Protein AF-A0A8H5GRT2-F1 (afdb_monomer)

Mean predicted aligned error: 14.08 Å

Solvent-accessible surface area (backbone atoms only — not comparable to full-atom values): 10356 Å² total; per-residue (Å²): 138,85,82,82,85,76,73,72,69,67,57,54,55,55,53,49,55,53,45,42,72,75,38,75,56,51,76,66,61,70,47,80,82,53,92,72,65,71,67,57,65,60,65,68,38,75,66,56,80,71,47,77,85,80,76,74,50,83,86,70,48,41,43,72,48,78,40,70,39,59,80,53,102,83,54,86,47,76,50,75,49,53,34,60,45,46,60,84,86,34,80,46,26,42,90,52,71,67,49,54,52,51,34,46,49,51,43,55,63,38,44,81,73,35,46,73,34,76,45,79,38,78,72,31,36,38,26,63,41,44,54,46,43,33,76,34,42,20,56,34,25,36,30,20,26,44,74,83,38,51,64,52,26,47,50,23,34,54,75,60,70,32,68,90,26,43,44,78,45,79,49,58,93,79,73,125

pLDDT: mean 77.14, std 21.84, range [33.12, 98.81]

Secondary structure (DSSP, 8-state):
-PPP---THHHHHHHHHHHHHH-TTHHHHTTTTS---HHHHHHTSTHHHHS-----BTTTTEEEEEEEPP--TT---EEEEEEE---TT-GGGS--HHHHHHHHHHHHH-GGGTTT-EEEEES-TT-HHHHHHHHTT-SEEEEEE-GGGHHHHHHHHHHTT-TTTEEEEE--TT--

Structure (mmCIF, N/CA/C/O backbone):
data_AF-A0A8H5GRT2-F1
#
_entry.id   AF-A0A8H5GRT2-F1
#
loop_
_atom_site.group_PDB
_atom_site.id
_atom_site.type_symbol
_atom_site.label_atom_id
_atom_site.label_alt_id
_atom_site.label_comp_id
_atom_site.label_asym_id
_atom_site.label_entity_id
_atom_site.label_seq_id
_atom_site.pdbx_PDB_ins_code
_atom_site.Cartn_x
_atom_site.Cartn_y
_atom_site.Cartn_z
_atom_site.occupancy
_atom_site.B_iso_or_equiv
_atom_site.auth_seq_id
_atom_site.auth_comp_id
_atom_site.auth_asym_id
_atom_site.auth_atom_id
_atom_site.pdbx_PDB_model_num
ATOM 1 N N . MET A 1 1 ? -9.790 59.177 -10.102 1.00 36.44 1 MET A N 1
ATOM 2 C CA . MET A 1 1 ? -10.104 58.306 -11.250 1.00 36.44 1 MET A CA 1
ATOM 3 C C . MET A 1 1 ? -9.152 57.128 -11.147 1.00 36.44 1 MET A C 1
ATOM 5 O O . MET A 1 1 ? -7.960 57.299 -11.344 1.00 36.44 1 MET A O 1
ATOM 9 N N . THR A 1 2 ? -9.649 56.029 -10.595 1.00 33.12 2 THR A N 1
ATOM 10 C CA . THR A 1 2 ? -8.899 54.859 -10.119 1.00 33.12 2 THR A CA 1
ATOM 11 C C . THR A 1 2 ? -8.633 53.900 -11.277 1.00 33.12 2 THR A C 1
ATOM 13 O O . THR A 1 2 ? -9.578 53.458 -11.921 1.00 33.12 2 THR A O 1
ATOM 16 N N . ALA A 1 3 ? -7.364 53.586 -11.538 1.00 36.47 3 ALA A N 1
ATOM 17 C CA . ALA A 1 3 ? -6.974 52.481 -12.407 1.00 36.47 3 ALA A CA 1
ATOM 18 C C . ALA A 1 3 ? -6.976 51.188 -11.577 1.00 36.47 3 ALA A C 1
ATOM 20 O O . ALA A 1 3 ? -6.301 51.112 -10.551 1.00 36.47 3 ALA A O 1
ATOM 21 N N . GLN A 1 4 ? -7.784 50.213 -11.992 1.00 41.03 4 GLN A N 1
ATOM 22 C CA . GLN A 1 4 ? 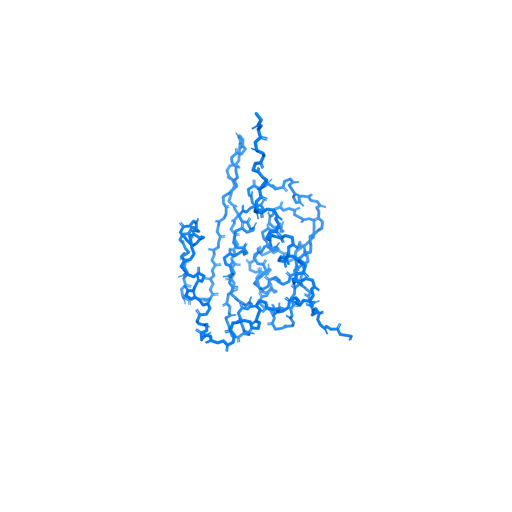-7.773 48.851 -11.465 1.00 41.03 4 GLN A CA 1
ATOM 23 C C . GLN A 1 4 ? -6.611 48.095 -12.118 1.00 41.03 4 GLN A C 1
ATOM 25 O O . GLN A 1 4 ? -6.554 47.991 -13.340 1.00 41.03 4 GLN A O 1
ATOM 30 N N . LEU A 1 5 ? -5.688 47.604 -11.292 1.00 39.91 5 LEU A N 1
ATOM 31 C CA . LEU A 1 5 ? -4.724 46.569 -11.653 1.00 39.91 5 LEU A CA 1
ATOM 32 C C . LEU A 1 5 ? -5.473 45.236 -11.549 1.00 39.91 5 LEU A C 1
ATOM 34 O O . LEU A 1 5 ? -5.859 44.843 -10.449 1.00 39.91 5 LEU A O 1
ATOM 38 N N . LEU A 1 6 ? -5.766 44.621 -12.693 1.00 39.53 6 LEU A N 1
ATOM 39 C CA . LEU A 1 6 ? -6.232 43.239 -12.765 1.00 39.53 6 LEU A CA 1
ATOM 40 C C . LEU A 1 6 ? -5.007 42.320 -12.736 1.00 39.53 6 LEU A C 1
ATOM 42 O O . LEU A 1 6 ? -3.947 42.666 -13.248 1.00 39.53 6 LEU A O 1
ATOM 46 N N . ASP A 1 7 ? -5.180 41.211 -12.035 1.00 44.94 7 ASP A N 1
ATOM 47 C CA . ASP A 1 7 ? -4.183 40.230 -11.636 1.00 44.94 7 ASP A CA 1
ATOM 48 C C . ASP A 1 7 ? -3.812 39.319 -12.820 1.00 44.94 7 ASP A C 1
ATOM 50 O O . ASP A 1 7 ? -4.581 38.438 -13.198 1.00 44.94 7 ASP A O 1
ATOM 54 N N . ASP A 1 8 ? -2.640 39.548 -13.422 1.00 45.72 8 ASP A N 1
ATOM 55 C CA . ASP A 1 8 ? -2.113 38.776 -14.562 1.00 45.72 8 ASP A CA 1
ATOM 56 C C . ASP A 1 8 ? -1.788 37.304 -14.204 1.00 45.72 8 ASP A C 1
ATOM 58 O O . ASP A 1 8 ? -1.466 36.509 -15.087 1.00 45.72 8 ASP A O 1
ATOM 62 N N . SER A 1 9 ? -1.865 36.910 -12.924 1.00 49.50 9 SER A N 1
ATOM 63 C CA . SER A 1 9 ? -1.483 35.565 -12.467 1.00 49.50 9 SER A CA 1
ATOM 64 C C . SER A 1 9 ? -2.557 34.489 -12.685 1.00 49.50 9 SER A C 1
ATOM 66 O O . SER A 1 9 ? -2.222 33.322 -12.887 1.00 49.50 9 SER A O 1
ATOM 68 N N . GLU A 1 10 ? -3.842 34.858 -12.716 1.00 45.69 10 GLU A N 1
ATOM 69 C CA . GLU A 1 10 ? -4.938 33.905 -12.963 1.00 45.69 10 GLU A CA 1
ATOM 70 C C . GLU A 1 10 ? -5.042 33.498 -14.443 1.00 45.69 10 GLU A C 1
ATOM 72 O O . GLU A 1 10 ? -5.571 32.434 -14.771 1.00 45.69 10 GLU A O 1
ATOM 77 N N . GLN A 1 11 ? -4.516 34.329 -15.346 1.00 43.81 11 GLN A N 1
ATOM 78 C CA . GLN A 1 11 ? -4.624 34.128 -16.790 1.00 43.81 11 GLN A CA 1
ATOM 79 C C . GLN A 1 11 ? -3.591 33.116 -17.316 1.00 43.81 11 GLN A C 1
ATOM 81 O O . GLN A 1 11 ? -3.905 32.327 -18.204 1.00 43.81 11 GLN A O 1
ATOM 86 N N . ASP A 1 12 ? -2.409 33.066 -16.694 1.00 51.91 12 ASP A N 1
ATOM 87 C CA . ASP A 1 12 ? -1.309 32.157 -17.048 1.00 51.91 12 ASP A CA 1
ATOM 88 C C . ASP A 1 12 ? -1.644 30.687 -16.711 1.00 51.91 12 ASP A C 1
ATOM 90 O O . ASP A 1 12 ? -1.453 29.781 -17.522 1.00 51.91 12 ASP A O 1
ATOM 94 N N . GLY A 1 13 ? -2.267 30.441 -15.550 1.00 53.00 13 GLY A N 1
ATOM 95 C CA . GLY A 1 13 ? -2.672 29.092 -15.131 1.00 53.00 13 GLY A CA 1
ATOM 96 C C . GLY A 1 13 ? -3.816 28.495 -15.962 1.00 53.00 13 GLY A C 1
ATOM 97 O O . GLY A 1 13 ? -3.821 27.293 -16.236 1.00 53.00 13 GLY A O 1
ATOM 98 N N . ALA A 1 14 ? -4.764 29.327 -16.406 1.00 57.28 14 ALA A N 1
ATOM 99 C CA . ALA A 1 14 ? -5.878 28.892 -17.251 1.00 57.28 14 ALA A CA 1
ATOM 100 C C . ALA A 1 14 ? -5.415 28.499 -18.664 1.00 57.28 14 ALA A C 1
ATOM 102 O O . ALA A 1 14 ? -5.954 27.563 -19.265 1.00 57.28 14 ALA A O 1
ATOM 103 N N . ASP A 1 15 ? -4.403 29.192 -19.186 1.00 62.00 15 ASP A N 1
ATOM 104 C CA . ASP A 1 15 ? -3.794 28.864 -20.470 1.00 62.00 15 ASP A CA 1
ATOM 105 C C . ASP A 1 15 ? -2.906 27.613 -20.366 1.00 62.00 15 ASP A C 1
ATOM 107 O O . ASP A 1 15 ? -2.932 26.779 -21.274 1.00 62.00 15 ASP A O 1
ATOM 111 N N . GLU A 1 16 ? -2.205 27.400 -19.245 1.00 63.16 16 GLU A N 1
ATOM 112 C CA . GLU A 1 16 ? -1.476 26.150 -18.987 1.00 63.16 16 GLU A CA 1
ATOM 113 C C . GLU A 1 16 ? -2.396 24.924 -18.925 1.00 63.16 16 GLU A C 1
ATOM 115 O O . GLU A 1 16 ? -2.147 23.938 -19.623 1.00 63.16 16 GLU A O 1
ATOM 120 N N . GLU A 1 17 ? -3.482 24.983 -18.150 1.00 69.62 17 GLU A N 1
ATOM 121 C CA . GLU A 1 17 ? -4.436 23.873 -18.022 1.00 69.62 17 GLU A CA 1
ATOM 122 C C . GLU A 1 17 ? -5.061 23.526 -19.382 1.00 69.62 17 GLU A C 1
ATOM 124 O O . GLU A 1 17 ? -5.210 22.358 -19.753 1.00 69.62 17 GLU A O 1
ATOM 129 N N . ARG A 1 18 ? -5.347 24.549 -20.195 1.00 72.25 18 ARG A N 1
ATOM 130 C CA . ARG A 1 18 ? -5.857 24.373 -21.557 1.00 72.25 18 ARG A CA 1
ATOM 131 C C . ARG A 1 18 ? -4.853 23.674 -22.469 1.00 72.25 18 ARG A C 1
ATOM 133 O O . ARG A 1 18 ? -5.253 22.907 -23.343 1.00 72.25 18 ARG A O 1
ATOM 140 N N . LEU A 1 19 ? -3.563 23.929 -22.284 1.00 68.00 19 LEU A N 1
ATOM 141 C CA . LEU A 1 19 ? -2.499 23.310 -23.067 1.00 68.00 19 LEU A CA 1
ATOM 142 C C . LEU A 1 19 ? -2.223 21.868 -22.623 1.00 68.00 19 LEU A C 1
ATOM 144 O O . LEU A 1 19 ? -1.961 21.030 -23.484 1.00 68.00 19 LEU A O 1
ATOM 148 N N . ASP A 1 20 ? -2.356 21.566 -21.331 1.00 76.62 20 ASP A N 1
ATOM 149 C CA . ASP A 1 20 ? -2.282 20.197 -20.806 1.00 76.62 20 ASP A CA 1
ATOM 150 C C . ASP A 1 20 ? -3.490 19.350 -21.260 1.00 76.62 20 ASP A C 1
ATOM 152 O O . ASP A 1 20 ? -3.355 18.152 -21.502 1.00 76.62 20 ASP A O 1
ATOM 156 N N . LEU A 1 21 ? -4.659 19.964 -21.484 1.00 73.44 21 LEU A N 1
ATOM 157 C CA . LEU A 1 21 ? -5.809 19.292 -22.107 1.00 73.44 21 LEU A CA 1
ATOM 158 C C . LEU A 1 21 ? -5.588 18.977 -23.597 1.00 73.44 21 LEU A C 1
ATOM 160 O O . LEU A 1 21 ? -6.099 17.974 -24.098 1.00 73.44 21 LEU A O 1
ATOM 164 N N . ILE A 1 22 ? -4.864 19.837 -24.318 1.00 80.75 22 ILE A N 1
ATOM 165 C CA . ILE A 1 22 ? -4.613 19.691 -25.762 1.00 80.75 22 ILE A CA 1
ATOM 166 C C . ILE A 1 22 ? -3.463 18.714 -26.034 1.00 80.75 22 ILE A C 1
ATOM 168 O O . ILE A 1 22 ? -3.532 17.935 -26.986 1.00 80.75 22 ILE A O 1
ATOM 172 N N . ASP A 1 23 ? -2.414 18.736 -25.213 1.00 75.56 23 ASP A N 1
ATOM 173 C CA . ASP A 1 23 ? -1.295 17.799 -25.297 1.00 75.56 23 ASP A CA 1
ATOM 174 C C . ASP A 1 23 ? -0.843 17.372 -23.889 1.00 75.56 23 ASP A C 1
ATOM 176 O O . ASP A 1 23 ? 0.109 17.938 -23.342 1.00 75.56 23 ASP A O 1
ATOM 180 N N . PRO A 1 24 ? -1.473 16.328 -23.315 1.00 72.81 24 PRO A N 1
ATOM 181 C CA . PRO A 1 24 ? -1.193 15.865 -21.952 1.00 72.81 24 PRO A CA 1
ATOM 182 C C . PRO A 1 24 ? 0.260 15.434 -21.721 1.00 72.81 24 PRO A C 1
ATOM 184 O O . PRO A 1 24 ? 0.728 15.367 -20.588 1.00 72.81 24 PRO A O 1
ATOM 187 N N . LEU A 1 25 ? 0.992 15.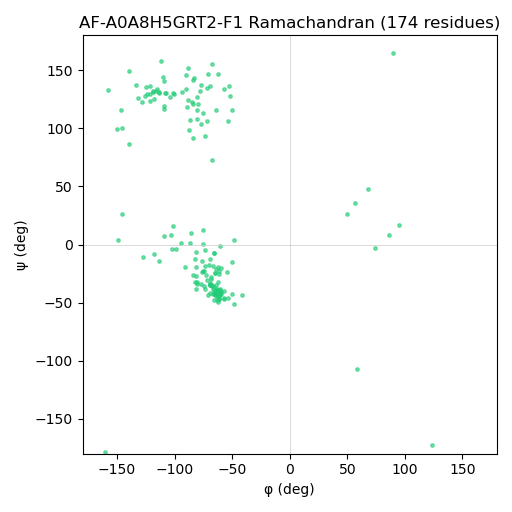123 -22.797 1.00 64.69 25 LEU A N 1
ATOM 188 C CA . LEU A 1 25 ? 2.387 14.683 -22.747 1.00 64.69 25 LEU A CA 1
ATOM 189 C C . LEU A 1 25 ? 3.376 15.784 -23.148 1.00 64.69 25 LEU A C 1
ATOM 191 O O . LEU A 1 25 ? 4.574 15.512 -23.274 1.00 64.69 25 LEU A O 1
ATOM 195 N N . ARG A 1 26 ? 2.917 17.030 -23.323 1.00 76.31 26 ARG A N 1
ATOM 196 C CA . ARG A 1 26 ? 3.759 18.172 -23.704 1.00 76.31 26 ARG A CA 1
ATOM 197 C C . ARG A 1 26 ? 4.948 18.340 -22.764 1.00 76.31 26 ARG A C 1
ATOM 199 O O . ARG A 1 26 ? 6.083 18.468 -23.226 1.00 76.31 26 ARG A O 1
ATOM 206 N N . ARG A 1 27 ? 4.701 18.266 -21.453 1.00 68.56 27 ARG A N 1
ATOM 207 C CA . ARG A 1 27 ? 5.736 18.390 -20.415 1.00 68.56 27 ARG A CA 1
ATOM 208 C C . ARG A 1 27 ? 6.788 17.285 -20.513 1.00 68.56 27 ARG A C 1
ATOM 210 O O . ARG A 1 27 ? 7.952 17.551 -20.259 1.00 68.56 27 ARG A O 1
ATOM 217 N N . LEU A 1 28 ? 6.410 16.083 -20.959 1.00 58.47 28 LEU A N 1
ATOM 218 C CA . LEU A 1 28 ? 7.333 14.960 -21.159 1.00 58.47 28 LEU A CA 1
ATOM 219 C C . LEU A 1 28 ? 8.215 15.150 -22.405 1.00 58.47 28 LEU A C 1
ATOM 221 O O . LEU A 1 28 ? 9.396 14.816 -22.396 1.00 58.47 28 LEU A O 1
ATOM 225 N N . ARG A 1 29 ? 7.653 15.706 -23.486 1.00 58.94 29 ARG A N 1
ATOM 226 C CA . ARG A 1 29 ? 8.365 15.916 -24.761 1.00 58.94 29 ARG A CA 1
ATOM 227 C C . ARG A 1 29 ? 9.402 17.033 -24.691 1.00 58.94 29 ARG A C 1
ATOM 229 O O . ARG A 1 29 ? 10.416 16.952 -25.380 1.00 58.94 29 ARG A O 1
ATOM 236 N N . MET A 1 30 ? 9.177 18.047 -23.856 1.00 52.69 30 MET A N 1
ATOM 237 C CA . MET A 1 30 ? 10.130 19.147 -23.662 1.00 52.69 30 MET A CA 1
ATOM 238 C C . MET A 1 30 ? 11.421 18.719 -22.938 1.00 52.69 30 MET A C 1
ATOM 240 O O . MET A 1 30 ? 12.407 19.448 -22.986 1.00 52.69 30 MET A O 1
ATOM 244 N N . VAL A 1 31 ? 11.456 17.520 -22.344 1.00 51.22 31 VAL A N 1
ATOM 245 C CA . VAL A 1 31 ? 12.627 16.974 -21.629 1.00 51.22 31 VAL A CA 1
ATOM 246 C C . VAL A 1 31 ? 13.653 16.331 -22.576 1.00 51.22 31 VAL A C 1
ATOM 248 O O . VAL A 1 31 ? 14.797 16.122 -22.193 1.00 51.22 31 VAL A O 1
ATOM 251 N N . ASN A 1 32 ? 13.322 16.084 -23.849 1.00 42.56 32 ASN A N 1
ATOM 252 C CA . ASN A 1 32 ? 14.207 15.357 -24.777 1.00 42.56 32 ASN A CA 1
ATOM 253 C C . ASN A 1 32 ? 15.421 16.160 -25.308 1.00 42.56 32 ASN A C 1
ATOM 255 O O . ASN A 1 32 ? 16.066 15.728 -26.262 1.00 42.56 32 ASN A O 1
ATOM 259 N N . GLY A 1 33 ? 15.739 17.320 -24.722 1.00 47.91 33 GLY A N 1
ATOM 260 C CA . GLY A 1 33 ? 16.873 18.171 -25.112 1.00 47.91 33 GLY A CA 1
ATOM 261 C C . GLY A 1 33 ? 17.947 18.375 -24.038 1.00 47.91 33 GLY A C 1
ATOM 262 O O . GLY A 1 33 ? 18.995 18.940 -24.340 1.00 47.91 33 GLY A O 1
ATOM 263 N N . GLN A 1 34 ? 17.719 17.919 -22.805 1.00 40.94 34 GLN A N 1
ATOM 264 C CA . GLN A 1 34 ? 18.736 17.881 -21.756 1.00 40.94 34 GLN A CA 1
ATOM 265 C C . GLN A 1 34 ? 18.705 16.498 -21.117 1.00 40.94 34 GLN A C 1
ATOM 267 O O . GLN A 1 34 ? 17.647 16.020 -20.717 1.00 40.94 34 GLN A O 1
ATOM 272 N N . GLU A 1 35 ? 19.862 15.839 -21.069 1.00 38.22 35 GLU A N 1
ATOM 273 C CA . GLU A 1 35 ? 20.037 14.570 -20.369 1.00 38.22 35 GLU A CA 1
ATOM 274 C C . GLU A 1 35 ? 19.556 14.729 -18.926 1.00 38.22 35 GLU A C 1
ATOM 276 O O . GLU A 1 35 ? 20.198 15.386 -18.110 1.00 38.22 35 GLU A O 1
ATOM 281 N N . ASN A 1 36 ? 18.393 14.161 -18.618 1.00 39.22 36 ASN A N 1
ATOM 282 C CA . ASN A 1 36 ? 17.841 14.238 -17.283 1.00 39.22 36 ASN A CA 1
ATOM 283 C C . ASN A 1 36 ? 18.393 13.070 -16.463 1.00 39.22 36 ASN A C 1
ATOM 285 O O . ASN A 1 36 ? 17.879 11.949 -16.514 1.00 39.22 36 ASN A O 1
ATOM 289 N N . SER A 1 37 ? 19.428 13.338 -15.668 1.00 36.19 37 SER A N 1
ATOM 290 C CA . SER A 1 37 ? 19.675 12.593 -14.438 1.00 36.19 37 SER A CA 1
ATOM 291 C C . SER A 1 37 ? 18.545 12.917 -13.455 1.00 36.19 37 SER A C 1
ATOM 293 O O . SER A 1 37 ? 18.743 13.640 -12.486 1.00 36.19 37 SER A O 1
ATOM 295 N N . GLY A 1 38 ? 17.339 12.393 -13.698 1.00 40.66 38 GLY A N 1
ATOM 296 C CA . GLY A 1 38 ? 16.108 12.745 -12.970 1.00 40.66 38 GLY A CA 1
ATOM 297 C C . GLY A 1 38 ? 16.125 12.471 -11.459 1.00 40.66 38 GLY A C 1
ATOM 298 O O . GLY A 1 38 ? 15.163 12.772 -10.759 1.00 40.66 38 GLY A O 1
ATOM 299 N N . THR A 1 39 ? 17.218 11.922 -10.931 1.00 46.94 39 THR A N 1
ATOM 300 C CA . THR A 1 39 ? 17.472 11.804 -9.496 1.00 46.94 39 THR A CA 1
ATOM 301 C C . THR A 1 39 ? 18.077 13.072 -8.881 1.00 46.94 39 THR A C 1
ATOM 303 O O . THR A 1 39 ? 17.890 13.281 -7.689 1.00 46.94 39 THR A O 1
ATOM 306 N N . SER A 1 40 ? 18.793 13.923 -9.634 1.00 41.88 40 SER A N 1
ATOM 307 C CA . SER A 1 40 ? 19.485 15.110 -9.090 1.00 41.88 40 SER A CA 1
ATOM 308 C C . SER A 1 40 ? 18.578 16.328 -8.899 1.00 41.88 40 SER A C 1
ATOM 310 O O . SER A 1 40 ? 18.763 17.089 -7.949 1.00 41.88 40 SER A O 1
ATOM 312 N N . ASP A 1 41 ? 17.569 16.500 -9.752 1.00 43.12 41 ASP A N 1
ATOM 313 C CA . ASP A 1 41 ? 16.701 17.687 -9.698 1.00 43.12 41 ASP A CA 1
ATOM 314 C C . ASP A 1 41 ? 15.620 17.563 -8.618 1.00 43.12 41 ASP A C 1
ATOM 316 O O . ASP A 1 41 ? 15.319 18.525 -7.908 1.00 43.12 41 ASP A O 1
ATOM 320 N N . LEU A 1 42 ? 15.123 16.344 -8.381 1.00 43.09 42 LEU A N 1
ATOM 321 C CA . LEU A 1 42 ? 14.301 16.050 -7.205 1.00 43.09 42 LEU A CA 1
ATOM 322 C C . LEU A 1 42 ? 15.128 16.110 -5.917 1.00 43.09 42 LEU A C 1
ATOM 324 O O . LEU A 1 42 ? 14.598 16.555 -4.902 1.00 43.09 42 LEU A O 1
ATOM 328 N N . ALA A 1 43 ? 16.418 15.736 -5.974 1.00 44.97 43 ALA A N 1
ATOM 329 C CA . ALA A 1 43 ? 17.360 15.842 -4.854 1.00 44.97 43 ALA A CA 1
ATOM 330 C C . ALA A 1 43 ? 17.578 17.287 -4.366 1.00 44.97 43 ALA A C 1
ATOM 332 O O . ALA A 1 43 ? 17.922 17.504 -3.205 1.00 44.97 43 ALA A O 1
ATOM 333 N N . SER A 1 44 ? 17.361 18.262 -5.252 1.00 47.31 44 SER A N 1
ATOM 334 C CA . SER A 1 44 ? 17.660 19.681 -5.028 1.00 47.31 44 SER A CA 1
ATOM 335 C C . SER A 1 44 ? 16.440 20.513 -4.620 1.00 47.31 44 SER A C 1
ATOM 337 O O . SER A 1 44 ? 16.570 21.699 -4.323 1.00 47.31 44 SER A O 1
ATOM 339 N N . SER A 1 45 ? 15.249 19.913 -4.593 1.00 44.06 45 SER A N 1
ATOM 340 C CA . SER A 1 45 ? 14.029 20.602 -4.176 1.00 44.06 45 SER A CA 1
ATOM 341 C C . SER A 1 45 ? 13.974 20.727 -2.649 1.00 44.06 45 SER A C 1
ATOM 343 O O . SER A 1 45 ? 14.213 19.751 -1.937 1.00 44.06 45 SER A O 1
ATOM 345 N N . GLU A 1 46 ? 13.571 21.895 -2.135 1.00 48.69 46 GLU A N 1
ATOM 346 C CA . GLU A 1 46 ? 13.316 22.173 -0.703 1.00 48.69 46 GLU A CA 1
ATOM 347 C C . GLU A 1 46 ? 12.399 21.132 -0.022 1.00 48.69 46 GLU A C 1
ATOM 349 O O . GLU A 1 46 ? 12.362 21.013 1.197 1.00 48.69 46 GLU A O 1
ATOM 354 N N . LEU A 1 47 ? 11.693 20.311 -0.801 1.00 45.03 47 LEU A N 1
ATOM 355 C CA . LEU A 1 47 ? 10.963 19.142 -0.322 1.00 45.03 47 LEU A CA 1
ATOM 356 C C . LEU A 1 47 ? 11.842 18.132 0.432 1.00 45.03 47 LEU A C 1
ATOM 358 O O . LEU A 1 47 ? 11.392 17.610 1.446 1.00 45.03 47 LEU A O 1
ATOM 362 N N . LEU A 1 48 ? 13.080 17.862 0.003 1.00 45.00 48 LEU A N 1
ATOM 363 C CA . LEU A 1 48 ? 13.947 16.892 0.691 1.00 45.00 48 LEU A CA 1
ATOM 364 C C . LEU A 1 48 ? 14.533 17.409 2.002 1.00 45.00 48 LEU A C 1
ATOM 366 O O . LEU A 1 48 ? 14.847 16.595 2.866 1.00 45.00 48 LEU A O 1
ATOM 370 N N . SER A 1 49 ? 14.636 18.729 2.192 1.00 45.56 49 SER A N 1
ATOM 371 C CA . SER A 1 49 ? 15.060 19.295 3.481 1.00 45.56 49 SER A CA 1
ATOM 372 C C . SER A 1 49 ? 13.966 19.196 4.553 1.00 45.56 49 SER A C 1
ATOM 374 O O . SER A 1 49 ? 14.264 19.260 5.745 1.00 45.56 49 SER A O 1
ATOM 376 N N . ILE A 1 50 ? 12.708 18.998 4.140 1.00 50.69 50 ILE A N 1
ATOM 377 C CA . ILE A 1 50 ? 11.539 18.833 5.017 1.00 50.69 50 ILE A CA 1
ATOM 378 C C . ILE A 1 50 ? 11.292 17.353 5.357 1.00 50.69 50 ILE A C 1
ATOM 380 O O . ILE A 1 50 ? 10.606 17.042 6.337 1.00 50.69 50 ILE A O 1
ATOM 384 N N . LEU A 1 51 ? 11.843 16.419 4.577 1.00 43.78 51 LEU A N 1
ATOM 385 C CA . LEU A 1 51 ? 11.669 14.993 4.835 1.00 43.78 51 LEU A CA 1
ATOM 386 C C . LEU A 1 51 ? 12.583 14.536 5.979 1.00 43.78 51 LEU A C 1
ATOM 388 O O . LEU A 1 51 ? 13.772 14.858 5.982 1.00 43.78 51 LEU A O 1
ATOM 392 N N . PRO A 1 52 ? 12.057 13.783 6.965 1.00 41.94 52 PRO A N 1
ATOM 393 C CA . PRO A 1 52 ? 12.884 13.235 8.030 1.00 41.94 52 PRO A CA 1
ATOM 394 C C . PRO A 1 52 ? 14.001 12.387 7.415 1.00 41.94 52 PRO A C 1
ATOM 396 O O . PRO A 1 52 ? 13.749 11.587 6.513 1.00 41.94 52 PRO A O 1
ATOM 399 N N . GLY A 1 53 ? 15.232 12.586 7.896 1.00 45.41 53 GLY A N 1
ATOM 400 C CA . GLY A 1 53 ? 16.414 11.899 7.382 1.00 45.41 53 GLY A CA 1
ATOM 401 C C . GLY A 1 53 ? 16.184 10.391 7.305 1.00 45.41 53 GLY A C 1
ATOM 402 O O . GLY A 1 53 ? 15.964 9.733 8.322 1.00 45.41 53 GLY A O 1
ATOM 403 N N . GLN A 1 54 ? 16.204 9.853 6.088 1.00 49.69 54 GLN A N 1
ATOM 404 C CA . GLN A 1 54 ? 15.972 8.437 5.846 1.00 49.69 54 GLN A CA 1
ATOM 405 C C . GLN A 1 54 ? 17.216 7.648 6.262 1.00 49.69 54 GLN A C 1
ATOM 407 O O . GLN A 1 54 ? 18.270 7.758 5.637 1.00 49.69 54 GLN A O 1
ATOM 412 N N . GLN A 1 55 ? 17.112 6.830 7.308 1.00 39.34 55 GLN A N 1
ATOM 413 C CA . GLN A 1 55 ? 18.137 5.834 7.609 1.00 39.34 55 GLN A CA 1
ATOM 414 C C . GLN A 1 55 ? 17.863 4.584 6.771 1.00 39.34 55 GLN A C 1
ATOM 416 O O . GLN A 1 55 ? 17.092 3.709 7.156 1.00 39.34 55 GLN A O 1
ATOM 421 N N . TYR A 1 56 ? 18.474 4.521 5.589 1.00 45.03 56 TYR A N 1
ATOM 422 C CA . TYR A 1 56 ? 18.469 3.316 4.769 1.00 45.03 56 TYR A CA 1
ATOM 423 C C . TYR A 1 56 ? 19.535 2.341 5.290 1.00 45.03 56 TYR A C 1
ATOM 425 O O . TYR A 1 56 ? 20.729 2.644 5.250 1.00 45.03 56 TYR A O 1
ATOM 433 N N . SER A 1 57 ? 19.122 1.172 5.784 1.00 43.47 57 SER A N 1
ATOM 434 C CA . SER A 1 57 ? 20.054 0.085 6.091 1.00 43.47 57 SER A CA 1
ATOM 435 C C . SER A 1 57 ? 20.278 -0.747 4.828 1.00 43.47 57 SER A C 1
ATOM 437 O O . SER A 1 57 ? 19.404 -1.491 4.391 1.00 43.47 57 SER A O 1
ATOM 439 N N . MET A 1 58 ? 21.465 -0.616 4.230 1.00 50.44 58 MET A N 1
ATOM 440 C CA . MET A 1 58 ? 21.884 -1.349 3.024 1.00 50.44 58 MET A CA 1
ATOM 441 C C . MET A 1 58 ? 22.021 -2.865 3.226 1.00 50.44 58 MET A C 1
ATOM 443 O O . MET A 1 58 ? 22.267 -3.571 2.252 1.00 50.44 58 MET A O 1
ATOM 447 N N . GLN A 1 59 ? 21.904 -3.374 4.456 1.00 45.69 59 GLN A N 1
ATOM 448 C CA . GLN A 1 59 ? 22.278 -4.756 4.739 1.00 45.69 59 GLN A CA 1
ATOM 449 C C . GLN A 1 59 ? 21.294 -5.799 4.169 1.00 45.69 59 GLN A C 1
ATOM 451 O O . GLN A 1 59 ? 21.756 -6.880 3.836 1.00 45.69 59 GLN A O 1
ATOM 456 N N . ASP A 1 60 ? 20.002 -5.480 3.967 1.00 58.25 60 ASP A N 1
ATOM 457 C CA . ASP A 1 60 ? 18.972 -6.498 3.645 1.00 58.25 60 ASP A CA 1
ATOM 458 C C . ASP A 1 60 ? 17.846 -6.032 2.691 1.00 58.25 60 ASP A C 1
ATOM 460 O O . ASP A 1 60 ? 16.721 -6.530 2.764 1.00 58.25 60 ASP A O 1
ATOM 464 N N . LYS A 1 61 ? 18.089 -5.042 1.813 1.00 79.31 61 LYS A N 1
ATOM 465 C CA . LYS A 1 61 ? 17.049 -4.472 0.911 1.00 79.31 61 LYS A CA 1
ATOM 466 C C . LYS A 1 61 ? 15.747 -4.074 1.642 1.00 79.31 61 LYS A C 1
ATOM 468 O O . LYS A 1 61 ? 14.668 -4.072 1.058 1.00 79.31 61 LYS A O 1
ATOM 473 N N . THR A 1 62 ? 15.837 -3.757 2.932 1.00 86.25 62 THR A N 1
ATOM 474 C CA . THR A 1 62 ? 14.683 -3.500 3.794 1.00 86.25 62 THR A CA 1
ATOM 475 C C . THR A 1 62 ? 14.751 -2.073 4.324 1.00 86.25 62 THR A C 1
ATOM 477 O O . THR A 1 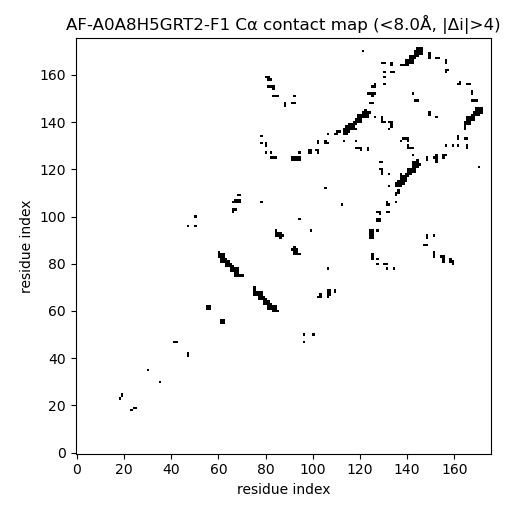62 ? 15.782 -1.630 4.826 1.00 86.25 62 THR A O 1
ATOM 480 N N . LEU A 1 63 ? 13.638 -1.353 4.235 1.00 90.06 63 LEU A N 1
ATOM 481 C CA . LEU A 1 63 ? 13.450 0.008 4.714 1.00 90.06 63 LEU A CA 1
ATOM 482 C C . LEU A 1 63 ? 12.301 0.033 5.722 1.00 90.06 63 LEU A C 1
ATOM 484 O O . LEU A 1 63 ? 11.179 -0.342 5.395 1.00 90.06 63 LEU A O 1
ATOM 488 N N . GLN A 1 64 ? 12.558 0.513 6.937 1.00 92.56 64 GLN A N 1
ATOM 489 C CA . GLN A 1 64 ? 11.515 0.725 7.938 1.00 92.56 64 GLN A CA 1
ATOM 490 C C . GLN A 1 64 ? 11.190 2.214 8.049 1.00 92.56 64 GLN A C 1
ATOM 492 O O . GLN A 1 64 ? 12.075 3.039 8.268 1.00 92.56 64 GLN A O 1
ATOM 497 N N . LEU A 1 65 ? 9.911 2.558 7.924 1.00 91.50 65 LEU A N 1
ATOM 498 C CA . LEU A 1 65 ? 9.407 3.922 8.045 1.00 91.50 65 LEU A CA 1
ATOM 499 C C . LEU A 1 65 ? 8.482 4.017 9.249 1.00 91.50 65 LEU A C 1
ATOM 501 O O . LEU A 1 65 ? 7.622 3.162 9.439 1.00 91.50 65 LEU A O 1
ATOM 505 N N . THR A 1 66 ? 8.656 5.060 10.058 1.00 93.00 66 THR A N 1
ATOM 506 C CA . THR A 1 66 ? 7.843 5.290 11.256 1.00 93.00 66 THR A CA 1
ATOM 507 C C . THR A 1 66 ? 7.188 6.663 11.198 1.00 93.00 66 THR A C 1
ATOM 509 O O . THR A 1 66 ? 7.855 7.671 10.974 1.00 93.00 66 THR A O 1
ATOM 512 N N . PHE A 1 67 ? 5.878 6.693 11.427 1.00 90.44 67 PHE A N 1
ATOM 513 C CA . PHE A 1 67 ? 5.030 7.877 11.379 1.00 90.44 67 PHE A CA 1
ATOM 514 C C . PHE A 1 67 ? 4.438 8.152 12.763 1.00 90.44 67 PHE A C 1
ATOM 516 O O . PHE A 1 67 ? 3.902 7.253 13.419 1.00 90.44 67 PHE A O 1
ATOM 523 N N . LEU A 1 68 ? 4.523 9.406 13.204 1.00 88.44 68 LEU A N 1
ATOM 524 C CA . LEU A 1 68 ? 4.001 9.849 14.494 1.00 88.44 68 LEU A CA 1
ATOM 525 C C . LEU A 1 68 ? 2.536 10.281 14.351 1.00 88.44 68 LEU A C 1
ATOM 527 O O . LEU A 1 68 ? 2.232 11.165 13.548 1.00 88.44 68 LEU A O 1
ATOM 531 N N . LYS A 1 69 ? 1.634 9.688 15.145 1.00 83.19 69 LYS A N 1
ATOM 532 C CA . LYS A 1 69 ? 0.243 10.156 15.248 1.00 83.19 69 LYS A CA 1
ATOM 533 C C . LYS A 1 69 ? 0.189 11.493 15.994 1.00 83.19 69 LYS A C 1
ATOM 535 O O . LYS A 1 69 ? 0.981 11.731 16.907 1.00 83.19 69 LYS A O 1
ATOM 540 N N . ASN A 1 70 ? -0.753 12.359 15.620 1.00 72.69 70 ASN A N 1
ATOM 541 C CA . ASN A 1 70 ? -1.007 13.589 16.369 1.00 72.69 70 ASN A CA 1
ATOM 542 C C . ASN A 1 70 ? -1.480 13.265 17.797 1.00 72.69 70 ASN A C 1
ATOM 544 O O . ASN A 1 70 ? -2.134 12.252 18.035 1.00 72.69 70 ASN A O 1
ATOM 548 N N . GLN A 1 71 ? -1.097 14.122 18.744 1.00 61.97 71 GLN A N 1
ATOM 549 C CA . GLN A 1 71 ? -1.436 13.990 20.160 1.00 61.97 71 GLN A CA 1
ATOM 550 C C . GLN A 1 71 ? -2.910 14.343 20.376 1.00 61.97 71 GLN A C 1
ATOM 552 O O . GLN A 1 71 ? -3.237 15.505 20.601 1.00 61.97 71 GLN A O 1
ATOM 557 N N . ASP A 1 72 ? -3.786 13.346 20.362 1.00 57.41 72 ASP A N 1
ATOM 558 C CA . ASP A 1 72 ? -5.050 13.455 21.085 1.00 57.41 72 ASP A CA 1
ATOM 559 C C . ASP A 1 72 ? -4.784 13.080 22.547 1.00 57.41 72 ASP A C 1
ATOM 561 O O . ASP A 1 72 ? -3.961 12.202 22.816 1.00 57.41 72 ASP A O 1
ATOM 565 N N . HIS A 1 73 ? -5.450 13.769 23.480 1.00 56.94 73 HIS A N 1
ATOM 566 C CA . HIS A 1 73 ? -5.162 13.893 24.922 1.00 56.94 73 HIS A CA 1
ATOM 567 C C . HIS A 1 73 ? -4.869 12.611 25.750 1.00 56.94 73 HIS A C 1
ATOM 569 O O . HIS A 1 73 ? -4.692 12.729 26.961 1.00 56.94 73 HIS A O 1
ATOM 575 N N . ASN A 1 74 ? -4.790 11.406 25.172 1.00 54.03 74 ASN A N 1
ATOM 576 C CA . ASN A 1 74 ? -4.460 10.186 25.911 1.00 54.03 74 ASN A CA 1
ATOM 577 C C . ASN A 1 74 ? -3.700 9.068 25.152 1.00 54.03 74 ASN A C 1
ATOM 579 O O . ASN A 1 74 ? -3.467 8.019 25.747 1.00 54.03 74 ASN A O 1
ATOM 583 N N . THR A 1 75 ? -3.275 9.228 23.889 1.00 54.53 75 THR A N 1
ATOM 584 C CA . THR A 1 75 ? -2.529 8.144 23.195 1.00 54.53 75 THR A CA 1
ATOM 585 C C . THR A 1 75 ? -1.535 8.662 22.156 1.00 54.53 75 THR A C 1
ATOM 587 O O . THR A 1 75 ? -1.883 8.930 21.011 1.00 54.53 75 THR A O 1
ATOM 590 N N . SER A 1 76 ? -0.255 8.725 22.531 1.00 63.47 76 SER A N 1
ATOM 591 C CA . SER A 1 76 ? 0.848 8.801 21.567 1.00 63.47 76 SER A CA 1
ATOM 592 C C . SER A 1 76 ? 0.997 7.444 20.873 1.00 63.47 76 SER A C 1
ATOM 594 O O . SER A 1 76 ? 1.457 6.485 21.488 1.00 63.47 76 SER A O 1
ATOM 596 N N . GLY A 1 77 ? 0.585 7.340 19.610 1.00 80.06 77 GLY A N 1
ATOM 597 C CA . GLY A 1 77 ? 0.762 6.129 18.806 1.00 80.06 77 GLY A CA 1
ATOM 598 C C . GLY A 1 77 ? 1.797 6.321 17.700 1.00 80.06 77 GLY A C 1
ATOM 599 O O . GLY A 1 77 ? 1.878 7.387 17.092 1.00 80.06 77 GLY A O 1
ATOM 600 N N . LEU A 1 78 ? 2.564 5.272 17.413 1.00 88.50 78 LEU A N 1
ATOM 601 C CA . LEU A 1 78 ? 3.454 5.195 16.254 1.00 88.50 78 LEU A CA 1
ATOM 602 C C . LEU A 1 78 ? 2.872 4.188 15.261 1.00 88.50 78 LEU A C 1
ATOM 604 O O . LEU A 1 78 ? 2.340 3.155 15.667 1.00 88.50 78 LEU A O 1
ATOM 608 N N . ILE A 1 79 ? 2.962 4.495 13.971 1.00 91.00 79 ILE A N 1
ATOM 609 C CA . ILE A 1 79 ? 2.745 3.521 12.898 1.00 91.00 79 ILE A CA 1
ATOM 610 C C . ILE A 1 79 ? 4.102 3.252 12.274 1.00 91.00 79 ILE A C 1
ATOM 612 O O . ILE A 1 79 ? 4.721 4.175 11.752 1.00 91.00 79 ILE A O 1
ATOM 616 N N . SER A 1 80 ? 4.549 2.002 12.317 1.00 94.06 80 SER A N 1
ATOM 617 C CA . SER A 1 80 ? 5.772 1.566 11.649 1.00 94.06 80 SER A CA 1
ATOM 618 C C . SER A 1 80 ? 5.417 0.602 10.526 1.00 94.06 80 SER A C 1
ATOM 620 O O . SER A 1 80 ? 4.666 -0.343 10.745 1.00 94.06 80 SER A O 1
ATOM 622 N N . VAL A 1 81 ? 5.964 0.848 9.339 1.00 96.00 81 VAL A N 1
ATOM 623 C CA . VAL A 1 81 ? 5.813 -0.005 8.157 1.00 96.00 81 VAL A CA 1
ATOM 624 C C . VAL A 1 81 ? 7.198 -0.440 7.702 1.00 96.00 81 VAL A C 1
ATOM 626 O O . VAL A 1 81 ? 8.092 0.389 7.535 1.00 96.00 81 VAL A O 1
ATOM 629 N N . THR A 1 82 ? 7.370 -1.740 7.500 1.00 95.62 82 THR A N 1
ATOM 630 C CA . THR A 1 82 ? 8.594 -2.339 6.962 1.00 95.62 82 THR A CA 1
ATOM 631 C C . THR A 1 82 ? 8.390 -2.658 5.488 1.00 95.62 82 THR A C 1
ATOM 633 O O . THR A 1 82 ? 7.399 -3.281 5.124 1.00 95.62 82 THR A O 1
ATOM 636 N N . LEU A 1 83 ? 9.313 -2.244 4.630 1.00 94.75 83 LEU A N 1
ATOM 637 C CA . LEU A 1 83 ? 9.240 -2.441 3.188 1.00 94.75 83 LEU A CA 1
ATOM 638 C C . LEU A 1 83 ? 10.497 -3.130 2.694 1.00 94.75 83 LEU A C 1
ATOM 640 O O . LEU A 1 83 ? 11.603 -2.649 2.911 1.00 94.75 83 LEU A O 1
ATOM 644 N N . LEU A 1 84 ? 10.318 -4.216 1.967 1.00 93.38 84 LEU A N 1
ATOM 645 C CA . LEU A 1 84 ? 11.296 -4.705 1.019 1.00 93.38 84 LEU A CA 1
ATOM 646 C C . LEU A 1 84 ? 11.297 -3.760 -0.183 1.00 93.38 84 LEU A C 1
ATOM 648 O O . LEU A 1 84 ? 10.237 -3.351 -0.673 1.00 93.38 84 LEU A O 1
ATOM 652 N N . VAL A 1 85 ? 12.494 -3.399 -0.634 1.00 89.38 85 VAL A N 1
ATOM 653 C CA . VAL A 1 85 ? 12.712 -2.536 -1.792 1.00 89.38 85 VAL A CA 1
ATOM 654 C C . VAL A 1 85 ? 13.618 -3.222 -2.807 1.00 89.38 85 VAL A C 1
ATOM 656 O O . VAL A 1 85 ? 14.642 -3.815 -2.470 1.00 89.38 85 VAL A O 1
ATOM 659 N N . ASP A 1 86 ? 13.249 -3.134 -4.079 1.00 83.31 86 ASP A N 1
ATOM 660 C CA . ASP A 1 86 ? 14.024 -3.682 -5.182 1.00 83.31 86 ASP A CA 1
ATOM 661 C C . ASP A 1 86 ? 13.873 -2.805 -6.425 1.00 83.31 86 ASP A C 1
ATOM 663 O O . ASP A 1 86 ? 12.791 -2.687 -6.987 1.00 83.31 86 ASP A O 1
ATOM 667 N N . ALA A 1 87 ? 14.968 -2.199 -6.881 1.00 81.06 87 ALA A N 1
ATOM 668 C CA . ALA A 1 87 ? 14.972 -1.389 -8.100 1.00 81.06 87 ALA A CA 1
ATOM 669 C C . ALA A 1 87 ? 15.083 -2.235 -9.386 1.00 81.06 87 ALA A C 1
ATOM 671 O O . ALA A 1 87 ? 15.004 -1.694 -10.487 1.00 81.06 87 ALA A O 1
ATOM 672 N N . THR A 1 88 ? 15.284 -3.554 -9.269 1.00 77.00 88 THR A N 1
ATOM 673 C CA . THR A 1 88 ? 15.482 -4.466 -10.411 1.00 77.00 88 THR A CA 1
ATOM 674 C C . THR A 1 88 ? 14.330 -4.457 -11.434 1.00 77.00 88 THR A C 1
ATOM 676 O O . THR A 1 88 ? 14.625 -4.355 -12.625 1.00 77.00 88 THR A O 1
ATOM 679 N N . PRO A 1 89 ? 13.037 -4.520 -11.047 1.00 69.25 89 PRO A N 1
ATOM 680 C CA . PRO A 1 89 ? 11.919 -4.449 -11.998 1.00 69.25 89 PRO A CA 1
ATOM 681 C C . PRO A 1 89 ? 11.653 -3.032 -12.541 1.00 69.25 89 PRO A C 1
ATOM 683 O O . PRO A 1 89 ? 10.725 -2.843 -13.325 1.00 69.25 89 PRO A O 1
ATOM 686 N N . GLY A 1 90 ? 12.438 -2.033 -12.127 1.00 72.88 90 GLY A N 1
ATOM 687 C CA . GLY A 1 90 ? 12.255 -0.622 -12.451 1.00 72.88 90 GLY A CA 1
ATOM 688 C C . GLY A 1 90 ? 12.137 0.248 -11.199 1.00 72.88 90 GLY A C 1
ATOM 689 O O . GLY A 1 90 ? 12.308 -0.202 -10.066 1.00 72.88 90 GLY A O 1
ATOM 690 N N . CYS A 1 91 ? 11.8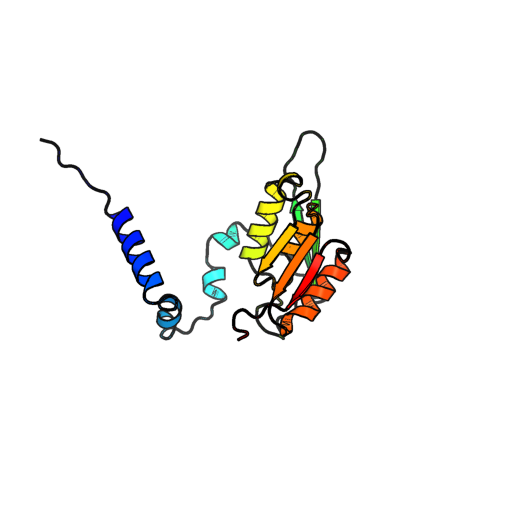08 1.524 -11.393 1.00 74.88 91 CYS A N 1
ATOM 691 C CA . CYS A 1 91 ? 11.734 2.503 -10.306 1.00 74.88 91 CYS A CA 1
ATOM 692 C C . CYS A 1 91 ? 10.502 2.343 -9.388 1.00 74.88 91 CYS A C 1
ATOM 694 O O . CYS A 1 91 ? 10.386 3.041 -8.385 1.00 74.88 91 CYS A O 1
ATOM 696 N N . GLY A 1 92 ? 9.585 1.423 -9.695 1.00 71.69 92 GLY A N 1
ATOM 697 C CA . GLY A 1 92 ? 8.392 1.175 -8.881 1.00 71.69 92 GLY A CA 1
ATOM 698 C C . GLY A 1 92 ? 8.653 0.391 -7.590 1.00 71.69 92 GLY A C 1
ATOM 699 O O . GLY A 1 92 ? 7.903 0.531 -6.629 1.00 71.69 92 GLY A O 1
ATOM 700 N N . GLY A 1 93 ? 9.734 -0.393 -7.519 1.00 78.06 93 GLY A N 1
ATOM 701 C CA . GLY A 1 93 ? 10.067 -1.178 -6.325 1.00 78.06 93 GLY A CA 1
ATOM 702 C C . GLY A 1 93 ? 10.876 -0.418 -5.266 1.00 78.06 93 GLY A C 1
ATOM 703 O O . GLY A 1 93 ? 11.357 -1.025 -4.313 1.00 78.06 93 GLY A O 1
ATOM 704 N N . ILE A 1 94 ? 11.027 0.902 -5.404 1.00 87.50 94 ILE A N 1
ATOM 705 C CA . ILE A 1 94 ? 11.610 1.782 -4.381 1.00 87.50 94 ILE A CA 1
ATOM 706 C C . ILE A 1 94 ? 10.549 2.721 -3.801 1.00 87.50 94 ILE A C 1
ATOM 708 O O . ILE A 1 94 ? 9.516 2.991 -4.412 1.00 87.50 94 ILE A O 1
ATOM 712 N N . VAL A 1 95 ? 10.803 3.240 -2.600 1.00 88.00 95 VAL A N 1
ATOM 713 C CA . VAL A 1 95 ? 9.911 4.222 -1.977 1.00 88.00 95 VAL A CA 1
ATOM 714 C C . VAL A 1 95 ? 10.164 5.610 -2.545 1.00 88.00 95 VAL A C 1
ATOM 716 O O . VAL A 1 95 ? 11.275 6.130 -2.472 1.00 88.00 95 VAL A O 1
ATOM 719 N N . TRP A 1 96 ? 9.097 6.249 -3.016 1.00 90.50 96 TRP A N 1
ATOM 720 C CA . TRP A 1 96 ? 9.138 7.621 -3.503 1.00 90.50 96 TRP A CA 1
ATOM 721 C C . TRP A 1 96 ? 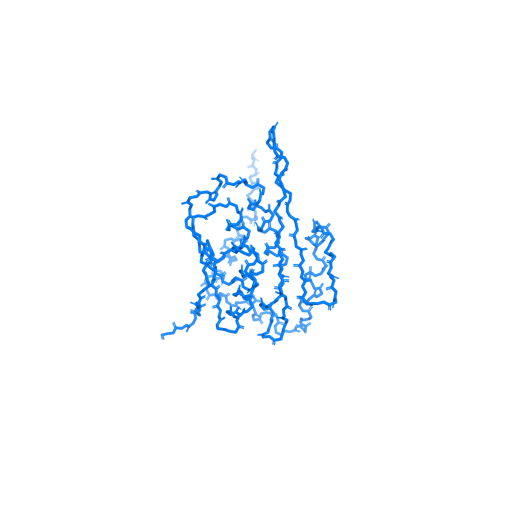8.852 8.643 -2.391 1.00 90.50 96 TRP A C 1
ATOM 723 O O . TRP A 1 96 ? 8.018 8.385 -1.515 1.00 90.50 96 TRP A O 1
ATOM 733 N N . PRO A 1 97 ? 9.482 9.835 -2.427 1.00 89.25 97 PRO A N 1
ATOM 734 C CA . PRO A 1 97 ? 9.195 10.933 -1.499 1.00 89.25 97 PRO A CA 1
ATOM 735 C C . PRO A 1 97 ? 7.702 11.269 -1.375 1.00 89.25 97 PRO A C 1
ATOM 737 O O . PRO A 1 97 ? 7.192 11.415 -0.267 1.00 89.25 97 PRO A O 1
ATOM 740 N N . ALA A 1 98 ? 6.977 11.306 -2.498 1.00 90.94 98 ALA A N 1
ATOM 741 C CA . ALA A 1 98 ? 5.543 11.593 -2.515 1.00 90.94 98 ALA A CA 1
ATOM 742 C C . ALA A 1 98 ? 4.724 10.580 -1.693 1.00 90.94 98 ALA A C 1
ATOM 744 O O . ALA A 1 98 ? 3.847 10.978 -0.927 1.00 90.94 98 ALA A O 1
ATOM 745 N N . GLY A 1 99 ? 5.058 9.286 -1.774 1.00 94.88 99 GLY A N 1
ATOM 746 C CA . GLY A 1 99 ? 4.401 8.243 -0.982 1.00 94.88 99 GLY A CA 1
ATOM 747 C C . GLY A 1 99 ? 4.621 8.428 0.522 1.00 94.88 99 GLY A C 1
ATOM 748 O O . GLY A 1 99 ? 3.691 8.285 1.308 1.00 94.88 99 GLY A O 1
ATOM 749 N N . GLN A 1 100 ? 5.822 8.834 0.942 1.00 93.06 100 GLN A N 1
ATOM 750 C CA . GLN A 1 100 ? 6.103 9.130 2.354 1.00 93.06 100 GLN A CA 1
ATOM 751 C C . GLN A 1 100 ? 5.322 10.344 2.859 1.00 93.06 100 GLN A C 1
ATOM 753 O O . GLN A 1 100 ? 4.779 10.309 3.965 1.00 93.06 100 GLN A O 1
ATOM 758 N N . ILE A 1 101 ? 5.242 11.405 2.049 1.00 93.88 101 ILE A N 1
ATOM 759 C CA . ILE A 1 101 ? 4.482 12.616 2.380 1.00 93.88 101 ILE A CA 1
ATOM 760 C C . ILE A 1 101 ? 3.001 12.277 2.543 1.00 93.88 101 ILE A C 1
ATOM 762 O O . ILE A 1 101 ? 2.396 12.666 3.544 1.00 93.88 101 ILE A O 1
ATOM 766 N N . LEU A 1 102 ? 2.432 11.517 1.604 1.00 96.06 102 LEU A N 1
ATOM 767 C CA . LEU A 1 102 ? 1.033 11.106 1.657 1.00 96.06 102 LEU A CA 1
ATOM 768 C C . LEU A 1 102 ? 0.756 10.198 2.862 1.00 96.06 102 LEU A C 1
ATOM 770 O O . LEU A 1 102 ? -0.197 10.439 3.599 1.00 96.06 102 LEU A O 1
ATOM 774 N N . SER A 1 103 ? 1.624 9.226 3.140 1.00 96.25 103 SER A N 1
ATOM 775 C CA . SER A 1 103 ? 1.529 8.391 4.343 1.00 96.25 103 SER A CA 1
ATOM 776 C C . SER A 1 103 ? 1.535 9.217 5.628 1.00 96.25 103 SER A C 1
ATOM 778 O O . SER A 1 103 ? 0.672 9.042 6.487 1.00 96.25 103 SER A O 1
ATOM 780 N N . ASN A 1 104 ? 2.458 10.173 5.747 1.00 92.81 104 ASN A N 1
ATOM 781 C CA . ASN A 1 104 ? 2.517 11.066 6.900 1.00 92.81 104 ASN A CA 1
ATOM 782 C C . ASN A 1 104 ? 1.260 11.945 7.016 1.00 92.81 104 ASN A C 1
ATOM 784 O O . ASN A 1 104 ? 0.760 12.175 8.116 1.00 92.81 104 ASN A O 1
ATOM 788 N N . TYR A 1 105 ? 0.719 12.415 5.890 1.00 94.06 105 TYR A N 1
ATOM 789 C CA . TYR A 1 105 ? -0.546 13.144 5.859 1.00 94.06 105 TYR A CA 1
ATOM 790 C C . TYR A 1 105 ? -1.712 12.289 6.374 1.00 94.06 105 TYR A C 1
ATOM 792 O O . TYR A 1 105 ? -2.458 12.755 7.235 1.00 94.06 105 TYR A O 1
ATOM 800 N N . LEU A 1 106 ? -1.842 11.039 5.915 1.00 94.62 106 LEU A N 1
ATOM 801 C CA . LEU A 1 106 ? -2.889 10.120 6.377 1.00 94.62 106 LEU A CA 1
ATOM 802 C C . LEU A 1 106 ? -2.769 9.842 7.879 1.00 94.62 106 LEU A C 1
ATOM 804 O O . LEU A 1 106 ? -3.761 9.928 8.598 1.00 94.62 106 LEU A O 1
ATOM 808 N N . VAL A 1 107 ? -1.552 9.603 8.379 1.00 92.44 107 VAL A N 1
ATOM 809 C CA . VAL A 1 107 ? -1.309 9.407 9.818 1.00 92.44 107 VAL A CA 1
ATOM 810 C C . VAL A 1 107 ? -1.714 10.643 10.627 1.00 92.44 107 VAL A C 1
ATOM 812 O O . VAL A 1 107 ? -2.342 10.516 11.679 1.00 92.44 107 VAL A O 1
ATOM 815 N N . ARG A 1 108 ? -1.416 11.848 10.126 1.00 89.31 108 ARG A N 1
ATOM 816 C CA . ARG A 1 108 ? -1.804 13.119 10.762 1.00 89.31 108 ARG A CA 1
ATOM 817 C C . ARG A 1 108 ? -3.306 13.389 10.727 1.00 89.31 108 ARG A C 1
ATOM 819 O O . ARG A 1 108 ? -3.800 14.085 11.612 1.00 89.31 108 ARG A O 1
ATOM 826 N N . LYS A 1 109 ? -4.027 12.871 9.729 1.00 90.12 109 LYS A N 1
ATOM 827 C CA . LYS A 1 109 ? -5.493 12.958 9.665 1.00 90.12 109 LYS A CA 1
ATOM 828 C C . LYS A 1 109 ? -6.195 12.100 10.718 1.00 90.12 109 LYS A C 1
ATOM 830 O O . LYS A 1 109 ? -7.351 12.385 11.012 1.00 90.12 109 LYS A O 1
ATOM 835 N N . GLY A 1 110 ? -5.498 11.133 11.314 1.00 84.31 110 GLY A N 1
ATOM 836 C CA . GLY A 1 110 ? -6.026 10.277 12.374 1.00 84.31 110 GLY A CA 1
ATOM 837 C C . GLY A 1 110 ? -6.702 9.010 11.844 1.00 84.31 110 GLY A C 1
ATOM 838 O O . GLY A 1 110 ? -7.002 8.893 10.656 1.00 84.31 110 GLY A O 1
ATOM 839 N N . CYS A 1 111 ? -6.920 8.042 12.740 1.00 83.44 111 CYS A N 1
ATOM 840 C CA . CYS A 1 111 ? -7.481 6.727 12.388 1.00 83.44 111 CYS A CA 1
ATOM 841 C C . CYS A 1 111 ? -8.933 6.856 11.895 1.00 83.44 111 CYS A C 1
ATOM 843 O O . CYS A 1 111 ? -9.288 6.288 10.865 1.00 83.44 111 CYS A O 1
ATOM 845 N N . ASP A 1 112 ? -9.717 7.722 12.540 1.00 87.75 112 ASP A N 1
ATOM 846 C CA . ASP A 1 112 ? -11.118 8.023 12.218 1.00 87.75 112 ASP A CA 1
ATOM 847 C C . ASP A 1 112 ? -11.325 8.458 10.757 1.00 87.75 112 ASP A C 1
ATOM 849 O O . ASP A 1 112 ? -12.416 8.329 10.199 1.00 87.75 112 ASP A O 1
ATOM 853 N N . HIS A 1 113 ? -10.279 8.980 10.104 1.00 91.94 113 HIS A N 1
ATOM 854 C CA . HIS A 1 113 ? -10.366 9.403 8.712 1.00 91.94 113 HIS A CA 1
ATOM 855 C C . HIS A 1 113 ? -10.565 8.228 7.747 1.00 91.94 113 HIS A C 1
ATOM 857 O O . HIS A 1 113 ? -11.250 8.380 6.733 1.00 91.94 113 HIS A O 1
ATOM 863 N N . LEU A 1 114 ? -9.973 7.069 8.047 1.00 93.62 114 LEU A N 1
ATOM 864 C CA . LEU A 1 114 ? -10.009 5.878 7.195 1.00 93.62 114 LEU A CA 1
ATOM 865 C C . LEU A 1 114 ? -10.789 4.717 7.812 1.00 93.62 114 LEU A C 1
ATOM 867 O O . LEU A 1 114 ? -11.141 3.786 7.085 1.00 93.62 114 LEU A O 1
ATOM 871 N N . GLU A 1 115 ? -11.096 4.779 9.107 1.00 93.06 115 GLU A N 1
ATOM 872 C CA . GLU A 1 115 ? -11.795 3.715 9.816 1.00 93.06 115 GLU A CA 1
ATOM 873 C C . GLU A 1 115 ? -13.087 3.294 9.100 1.00 93.06 115 GLU A C 1
ATOM 875 O O . GLU A 1 115 ? -13.930 4.109 8.711 1.00 93.06 115 GLU A O 1
ATOM 880 N N . GLY A 1 116 ? -13.223 1.987 8.864 1.00 90.88 116 GLY A N 1
ATOM 881 C CA . GLY A 1 116 ? -14.414 1.407 8.241 1.00 90.88 116 GLY A CA 1
ATOM 882 C C . GLY A 1 116 ? -14.558 1.647 6.729 1.00 90.88 116 GLY A C 1
ATOM 883 O O . GLY A 1 116 ? -15.495 1.112 6.127 1.00 90.88 116 GLY A O 1
ATOM 884 N N . LYS A 1 117 ? -13.653 2.400 6.088 1.00 96.88 117 LYS A N 1
ATOM 885 C CA . LYS A 1 117 ? -13.702 2.697 4.645 1.00 96.88 117 LYS A CA 1
ATOM 886 C C . LYS A 1 117 ? -12.976 1.642 3.811 1.00 96.88 117 LYS A C 1
ATOM 888 O O . LYS A 1 117 ? -12.013 1.031 4.267 1.00 96.88 117 LYS A O 1
ATOM 893 N N . ASN A 1 118 ? -13.423 1.469 2.568 1.00 98.06 118 ASN A N 1
ATOM 894 C CA . ASN A 1 118 ? -12.668 0.736 1.553 1.00 98.06 118 ASN A CA 1
ATOM 895 C C . ASN A 1 118 ? -11.760 1.718 0.799 1.00 98.06 118 ASN A C 1
ATOM 897 O O . ASN A 1 118 ? -12.228 2.787 0.405 1.00 98.06 118 ASN A O 1
ATOM 901 N N . VAL A 1 119 ? -10.494 1.362 0.597 1.00 98.38 119 VAL A N 1
ATOM 902 C CA . VAL A 1 119 ? -9.475 2.201 -0.053 1.00 98.38 119 VAL A CA 1
ATOM 903 C C . VAL A 1 119 ? -8.932 1.477 -1.280 1.00 98.38 119 VAL A C 1
ATOM 905 O O . VAL A 1 119 ? -8.642 0.287 -1.213 1.00 98.38 119 VAL A O 1
ATOM 908 N N . LEU A 1 120 ? -8.780 2.197 -2.389 1.00 98.50 120 LEU A N 1
ATOM 909 C CA . LEU A 1 120 ? -8.086 1.736 -3.590 1.00 98.50 120 LEU A CA 1
ATOM 910 C C . LEU A 1 120 ? -6.883 2.652 -3.827 1.00 98.50 120 LEU A C 1
ATOM 912 O O . LEU A 1 120 ? -7.050 3.868 -3.908 1.00 98.50 120 LEU A O 1
ATOM 916 N N . GLU A 1 121 ? -5.695 2.073 -3.939 1.00 98.56 121 GLU A N 1
ATOM 917 C CA . GLU A 1 121 ? -4.465 2.761 -4.326 1.00 98.56 121 GLU A CA 1
ATOM 918 C C . GLU A 1 121 ? -4.082 2.349 -5.754 1.00 98.56 121 GLU A C 1
ATOM 920 O O . GLU A 1 121 ? -4.071 1.161 -6.088 1.00 98.56 121 GLU A O 1
ATOM 925 N N . LEU A 1 122 ? -3.798 3.343 -6.598 1.00 98.06 122 LEU A N 1
ATOM 926 C CA . LEU A 1 122 ? -3.386 3.179 -7.993 1.00 98.06 122 LEU A CA 1
ATOM 927 C C . LEU A 1 122 ? -1.901 3.525 -8.113 1.00 98.06 122 LEU A C 1
ATOM 929 O O . LEU A 1 122 ? -1.503 4.600 -7.667 1.00 98.06 122 LEU A O 1
ATOM 933 N N . GLY A 1 123 ? -1.105 2.664 -8.748 1.00 96.81 123 GLY A N 1
ATOM 934 C CA . GLY A 1 123 ? 0.339 2.889 -8.865 1.00 96.81 123 GLY A CA 1
ATOM 935 C C . GLY A 1 123 ? 1.038 2.774 -7.509 1.00 96.81 123 GLY A C 1
ATOM 936 O O . GLY A 1 123 ? 1.784 3.666 -7.103 1.00 96.81 123 GLY A O 1
ATOM 937 N N . SER A 1 124 ? 0.725 1.706 -6.776 1.00 97.56 124 SER A N 1
ATOM 938 C CA . SER A 1 124 ? 1.161 1.490 -5.396 1.00 97.56 124 SER A CA 1
ATOM 939 C C . SER A 1 124 ? 2.675 1.320 -5.234 1.00 97.56 124 SER A C 1
ATOM 941 O O . SER A 1 124 ? 3.206 1.561 -4.146 1.00 97.56 124 SER A O 1
ATOM 943 N N . GLY A 1 125 ? 3.397 0.890 -6.271 1.00 96.50 125 GLY A N 1
ATOM 944 C CA . GLY A 1 125 ? 4.831 0.636 -6.201 1.00 96.50 125 GLY A CA 1
ATOM 945 C C . GLY A 1 125 ? 5.186 -0.404 -5.133 1.00 96.50 125 GLY A C 1
ATOM 946 O O . GLY A 1 125 ? 4.908 -1.592 -5.263 1.00 96.50 125 GLY A O 1
ATOM 947 N N . THR A 1 126 ? 5.776 0.057 -4.029 1.00 96.00 126 THR A N 1
ATOM 948 C CA . THR A 1 126 ? 6.073 -0.772 -2.843 1.00 96.00 126 THR A CA 1
ATOM 949 C C . THR A 1 126 ? 4.845 -1.079 -1.976 1.00 96.00 126 THR A C 1
ATOM 951 O O . THR A 1 126 ? 4.920 -1.949 -1.108 1.00 96.00 126 THR A O 1
ATOM 954 N N . GLY A 1 127 ? 3.732 -0.367 -2.172 1.00 97.88 127 GLY A N 1
ATOM 955 C CA . GLY A 1 127 ? 2.510 -0.461 -1.370 1.00 97.88 127 GLY A CA 1
ATOM 956 C C . GLY A 1 127 ? 2.495 0.422 -0.120 1.00 97.88 127 GLY A C 1
ATOM 957 O O . GLY A 1 127 ? 1.588 0.289 0.698 1.00 97.88 127 GLY A O 1
ATOM 958 N N . LEU A 1 128 ? 3.483 1.308 0.070 1.00 97.94 128 LEU A N 1
ATOM 959 C CA . LEU A 1 128 ? 3.644 2.094 1.302 1.00 97.94 128 LEU A CA 1
ATOM 960 C C . LEU A 1 128 ? 2.344 2.776 1.765 1.00 97.94 128 LEU A C 1
ATOM 962 O O . LEU A 1 128 ? 1.984 2.658 2.937 1.00 97.94 128 LEU A O 1
ATOM 966 N N . VAL A 1 129 ? 1.654 3.506 0.884 1.00 98.38 129 VAL A N 1
ATOM 967 C CA . VAL A 1 129 ? 0.497 4.313 1.299 1.00 98.38 129 VAL A CA 1
ATOM 968 C C . VAL A 1 129 ? -0.683 3.415 1.648 1.00 98.38 129 VAL A C 1
ATOM 970 O O . VAL A 1 129 ? -1.302 3.613 2.695 1.00 98.38 129 VAL A O 1
ATOM 973 N N . GLY A 1 130 ? -0.961 2.385 0.847 1.00 98.44 130 GLY A N 1
ATOM 974 C CA . GLY A 1 130 ? -1.994 1.403 1.156 1.00 98.44 130 GLY A CA 1
ATOM 975 C C . GLY A 1 130 ? -1.739 0.639 2.461 1.00 98.44 130 GLY A C 1
ATOM 976 O O . GLY A 1 130 ? -2.663 0.451 3.252 1.00 98.44 130 GLY A O 1
ATOM 977 N N . LEU A 1 131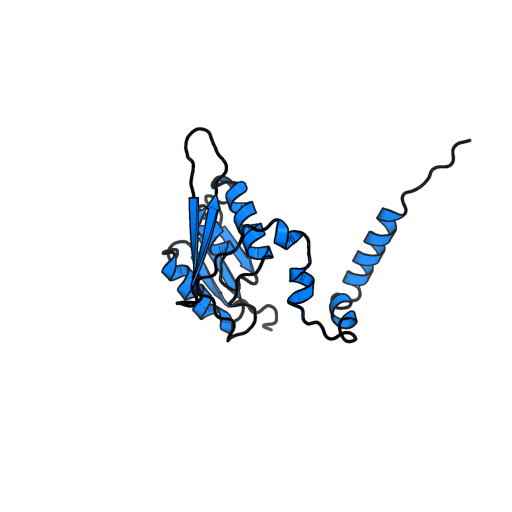 ? -0.490 0.271 2.762 1.00 98.56 131 LEU A N 1
ATOM 978 C CA . LEU A 1 131 ? -0.132 -0.380 4.033 1.00 98.56 131 LEU A CA 1
ATOM 979 C C . LEU A 1 131 ? -0.339 0.551 5.237 1.00 98.56 131 LEU A C 1
ATOM 981 O O . LEU A 1 131 ? -0.793 0.108 6.297 1.00 98.56 131 LEU A O 1
ATOM 985 N N . VAL A 1 132 ? -0.059 1.848 5.074 1.00 97.75 132 VAL A N 1
ATOM 986 C CA . VAL A 1 132 ? -0.371 2.862 6.090 1.00 97.75 132 VAL A CA 1
ATOM 987 C C . VAL A 1 132 ? -1.882 3.027 6.249 1.00 97.75 132 VAL A C 1
ATOM 989 O O . VAL A 1 132 ? -2.366 3.055 7.378 1.00 97.75 132 VAL A O 1
ATOM 992 N N . ALA A 1 133 ? -2.644 3.060 5.155 1.00 97.88 133 ALA A N 1
ATOM 993 C CA . ALA A 1 133 ? -4.104 3.118 5.201 1.00 97.88 133 ALA A CA 1
ATOM 994 C C . ALA A 1 133 ? -4.710 1.902 5.928 1.00 97.88 133 ALA A C 1
ATOM 996 O O . ALA A 1 133 ? -5.590 2.064 6.775 1.00 97.88 133 ALA A O 1
ATOM 997 N N . ALA A 1 134 ? -4.195 0.699 5.665 1.00 97.62 134 ALA A N 1
ATOM 998 C CA . ALA A 1 134 ? -4.603 -0.524 6.353 1.00 97.62 134 ALA A CA 1
ATOM 999 C C . ALA A 1 134 ? -4.261 -0.466 7.854 1.00 97.62 134 ALA A C 1
ATOM 1001 O O . ALA A 1 134 ? -5.105 -0.769 8.697 1.00 97.62 134 ALA A O 1
ATOM 1002 N N . SER A 1 135 ? -3.061 0.012 8.200 1.00 95.81 135 SER A N 1
ATOM 1003 C CA . SER A 1 135 ? -2.624 0.231 9.591 1.00 95.81 135 SER A CA 1
ATOM 1004 C C . SER A 1 135 ? -3.440 1.294 10.342 1.00 95.81 135 SER A C 1
ATOM 1006 O O . SER A 1 135 ? -3.452 1.311 11.574 1.00 95.81 135 SER A O 1
ATOM 1008 N N . LEU A 1 136 ? -4.114 2.192 9.619 1.00 94.56 136 LEU A N 1
ATOM 1009 C CA . LEU A 1 136 ? -5.001 3.219 10.172 1.00 94.56 136 LEU A CA 1
ATOM 1010 C C . LEU A 1 136 ? -6.444 2.735 10.383 1.00 94.56 136 LEU A C 1
ATOM 1012 O O . LEU A 1 136 ? -7.267 3.513 10.855 1.00 94.56 136 LEU A O 1
ATOM 1016 N N . GLY A 1 137 ? -6.751 1.470 10.080 1.00 94.88 137 GLY A N 1
ATOM 1017 C CA . GLY A 1 137 ? -8.070 0.883 10.332 1.00 94.88 137 GLY A CA 1
ATOM 1018 C C . GLY A 1 137 ? -9.032 0.930 9.145 1.00 94.88 137 GLY A C 1
ATOM 1019 O O . GLY A 1 137 ? -10.237 0.736 9.329 1.00 94.88 137 GLY A O 1
ATOM 1020 N N . ALA A 1 138 ? -8.534 1.159 7.923 1.00 97.38 138 ALA A N 1
ATOM 1021 C CA . ALA A 1 138 ? -9.339 0.931 6.726 1.00 97.38 138 ALA A CA 1
ATOM 1022 C C . ALA A 1 138 ? -9.923 -0.494 6.737 1.00 97.38 138 ALA A C 1
ATOM 1024 O O . ALA A 1 138 ? -9.235 -1.463 7.061 1.00 97.38 138 ALA A O 1
ATOM 1025 N N . LYS A 1 139 ? -11.205 -0.624 6.377 1.00 96.69 139 LYS A N 1
ATOM 1026 C CA . LYS A 1 139 ? -11.927 -1.907 6.372 1.00 96.69 139 LYS A CA 1
ATOM 1027 C C . LYS A 1 139 ? -11.329 -2.890 5.370 1.00 96.69 139 LYS A C 1
ATOM 1029 O O . LYS A 1 139 ? -11.271 -4.085 5.641 1.00 96.69 139 LYS A O 1
ATOM 1034 N N . GLY A 1 140 ? -10.941 -2.381 4.208 1.00 97.62 140 GLY A N 1
ATOM 1035 C CA . GLY A 1 140 ? -10.299 -3.142 3.150 1.00 97.62 140 GLY A CA 1
ATOM 1036 C C . GLY A 1 140 ? -9.526 -2.204 2.240 1.00 97.62 140 GLY A C 1
ATOM 1037 O O . GLY A 1 140 ? -10.040 -1.159 1.840 1.00 97.62 140 GLY A O 1
ATOM 1038 N N . VAL A 1 141 ? -8.290 -2.564 1.935 1.00 98.69 141 VAL A N 1
ATOM 1039 C CA . VAL A 1 141 ? -7.395 -1.808 1.066 1.00 98.69 141 VAL A CA 1
ATOM 1040 C C . VAL A 1 141 ? -7.043 -2.671 -0.133 1.00 98.69 141 VAL A C 1
ATOM 1042 O O . VAL A 1 141 ? -6.651 -3.821 0.028 1.00 98.69 141 VAL A O 1
ATOM 1045 N N . TRP A 1 142 ? -7.164 -2.111 -1.328 1.00 98.69 142 TRP A N 1
ATOM 1046 C CA . TRP A 1 142 ? -6.656 -2.694 -2.560 1.00 98.69 142 TRP A CA 1
ATOM 1047 C C . TRP A 1 142 ? -5.473 -1.862 -3.018 1.00 98.69 142 TRP A C 1
ATOM 1049 O O . TRP A 1 142 ? -5.638 -0.681 -3.318 1.00 98.69 142 TRP A O 1
ATOM 1059 N N . ILE A 1 143 ? -4.297 -2.476 -3.060 1.00 98.81 143 ILE A N 1
ATOM 1060 C CA . ILE A 1 143 ? -3.104 -1.875 -3.652 1.00 98.81 143 ILE A CA 1
ATOM 1061 C C . ILE A 1 143 ? -2.908 -2.456 -5.044 1.00 98.81 143 ILE A C 1
ATOM 1063 O O . ILE A 1 143 ? -2.995 -3.676 -5.231 1.00 98.81 143 ILE A O 1
ATOM 1067 N N . THR A 1 144 ? -2.727 -1.578 -6.029 1.00 98.56 144 THR A N 1
ATOM 1068 C CA . THR A 1 144 ? -2.723 -1.969 -7.437 1.00 98.56 144 THR A CA 1
ATOM 1069 C C . THR A 1 144 ? -1.564 -1.366 -8.202 1.00 98.56 144 THR A C 1
ATOM 1071 O O . THR A 1 144 ? -1.220 -0.194 -8.037 1.00 98.56 144 THR A O 1
ATOM 1074 N N . ASP A 1 145 ? -0.957 -2.193 -9.046 1.00 97.56 145 ASP A N 1
ATOM 1075 C CA . ASP A 1 145 ? 0.126 -1.803 -9.942 1.00 97.56 145 ASP A CA 1
ATOM 1076 C C . ASP A 1 145 ? 0.253 -2.820 -11.091 1.00 97.56 145 ASP A C 1
ATOM 1078 O O . ASP A 1 145 ? -0.510 -3.789 -11.179 1.00 97.56 145 ASP A O 1
ATOM 1082 N N . GLN A 1 146 ? 1.229 -2.609 -11.968 1.00 95.75 146 GLN A N 1
ATOM 1083 C CA . GLN A 1 146 ? 1.568 -3.511 -13.057 1.00 95.75 146 GLN A CA 1
ATOM 1084 C C . GLN A 1 146 ? 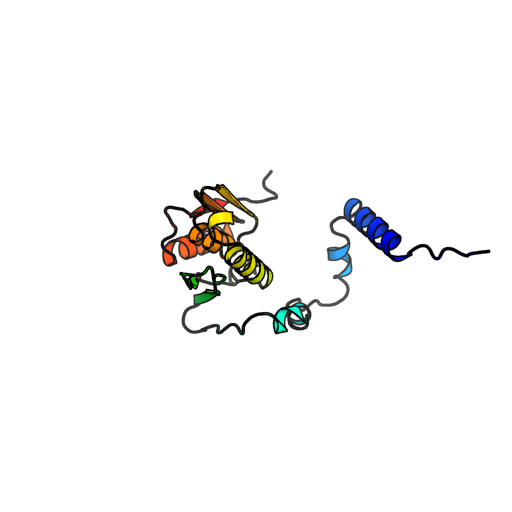2.143 -4.832 -12.533 1.00 95.75 146 GLN A C 1
ATOM 1086 O O . GLN A 1 146 ? 2.774 -4.904 -11.472 1.00 95.75 146 GLN A O 1
ATOM 1091 N N . LYS A 1 147 ? 2.001 -5.883 -13.349 1.00 95.56 147 LYS A N 1
ATOM 1092 C CA . LYS A 1 147 ? 2.470 -7.245 -13.062 1.00 95.56 147 LYS A CA 1
ATOM 1093 C C . LYS A 1 147 ? 3.863 -7.355 -12.415 1.00 95.56 147 LYS A C 1
ATOM 1095 O O . LYS A 1 147 ? 3.990 -8.142 -11.477 1.00 95.56 147 LYS A O 1
ATOM 1100 N N . PRO A 1 148 ? 4.902 -6.607 -12.846 1.00 94.25 148 PRO A N 1
ATOM 1101 C CA . PRO A 1 148 ? 6.241 -6.732 -12.266 1.00 94.25 148 PRO A CA 1
ATOM 1102 C C . PRO A 1 148 ? 6.340 -6.369 -10.778 1.00 94.25 148 PRO A C 1
ATOM 1104 O O . PRO A 1 148 ? 7.315 -6.755 -10.139 1.00 94.25 148 PRO A O 1
ATOM 1107 N N . LEU A 1 149 ? 5.374 -5.626 -10.223 1.00 95.81 149 LEU A N 1
ATOM 1108 C CA . LEU A 1 149 ? 5.412 -5.169 -8.827 1.00 95.81 149 LEU A CA 1
ATOM 1109 C C . LEU A 1 149 ? 4.511 -5.974 -7.886 1.00 95.81 149 LEU A C 1
ATOM 1111 O O . LEU A 1 149 ? 4.525 -5.751 -6.676 1.00 95.81 149 LEU A O 1
ATOM 1115 N N . LEU A 1 150 ? 3.740 -6.930 -8.405 1.00 96.69 150 LEU A N 1
ATOM 1116 C CA . LEU A 1 150 ? 2.817 -7.710 -7.581 1.00 96.69 150 LEU A CA 1
ATOM 1117 C C . LEU A 1 150 ? 3.547 -8.488 -6.482 1.00 96.69 150 LEU A C 1
ATOM 1119 O O . LEU A 1 150 ? 3.115 -8.459 -5.330 1.00 96.69 150 LEU A O 1
ATOM 1123 N N . ASP A 1 151 ? 4.677 -9.112 -6.818 1.00 96.31 151 ASP A N 1
ATOM 1124 C CA . ASP A 1 151 ? 5.449 -9.929 -5.879 1.00 96.31 151 ASP A CA 1
ATOM 1125 C C . ASP A 1 151 ? 5.985 -9.090 -4.710 1.00 96.31 151 ASP A C 1
ATOM 1127 O O . ASP A 1 151 ? 5.798 -9.456 -3.548 1.00 96.31 151 ASP A O 1
ATOM 1131 N N . ILE A 1 152 ? 6.593 -7.929 -4.987 1.00 95.50 152 ILE A N 1
ATOM 1132 C CA . ILE A 1 152 ? 7.139 -7.064 -3.929 1.00 95.50 152 ILE A CA 1
ATOM 1133 C C . ILE A 1 152 ? 6.025 -6.480 -3.052 1.00 95.50 152 ILE A C 1
ATOM 1135 O O . ILE A 1 152 ? 6.157 -6.451 -1.828 1.00 95.50 152 ILE A O 1
ATOM 1139 N N . MET A 1 153 ? 4.885 -6.102 -3.644 1.00 97.88 153 MET A N 1
ATOM 1140 C CA . MET A 1 153 ? 3.713 -5.661 -2.884 1.00 97.88 153 MET A CA 1
ATOM 1141 C C . MET A 1 153 ? 3.191 -6.766 -1.959 1.00 97.88 153 MET A C 1
ATOM 1143 O O . MET A 1 153 ? 2.889 -6.501 -0.797 1.00 97.88 153 MET A O 1
ATOM 1147 N N . GLN A 1 154 ? 3.121 -8.013 -2.430 1.00 98.38 154 GLN A N 1
ATOM 1148 C CA . GLN A 1 154 ? 2.656 -9.150 -1.624 1.00 98.38 154 GLN A CA 1
ATOM 1149 C C . GLN A 1 154 ? 3.598 -9.442 -0.458 1.00 98.38 154 GLN A C 1
ATOM 1151 O O . GLN A 1 154 ? 3.144 -9.658 0.669 1.00 98.38 154 GLN A O 1
ATOM 1156 N N . GLN A 1 155 ? 4.908 -9.388 -0.694 1.00 97.25 155 GLN A N 1
ATOM 1157 C CA . GLN A 1 155 ? 5.889 -9.534 0.376 1.00 97.25 155 GLN A CA 1
ATOM 1158 C C . GLN A 1 155 ? 5.773 -8.397 1.402 1.00 97.25 155 GLN A C 1
ATOM 1160 O O . GLN A 1 155 ? 5.814 -8.656 2.607 1.00 97.25 155 GLN A O 1
ATOM 1165 N N . ASN A 1 156 ? 5.538 -7.162 0.949 1.00 98.06 156 ASN A N 1
ATOM 1166 C CA . ASN A 1 156 ? 5.342 -6.008 1.826 1.00 98.06 156 ASN A CA 1
ATOM 1167 C C . ASN A 1 156 ? 4.040 -6.089 2.637 1.00 98.06 156 ASN A C 1
ATOM 1169 O O . ASN A 1 156 ? 4.025 -5.740 3.817 1.00 98.06 156 ASN A O 1
ATOM 1173 N N . VAL A 1 157 ? 2.958 -6.632 2.080 1.00 98.56 157 VAL A N 1
ATOM 1174 C CA . VAL A 1 157 ? 1.756 -6.966 2.864 1.00 98.56 157 VAL A CA 1
ATOM 1175 C C . VAL A 1 157 ? 2.075 -8.021 3.927 1.00 98.56 157 VAL A C 1
ATOM 1177 O O . VAL A 1 157 ? 1.669 -7.881 5.085 1.00 98.56 157 VAL A O 1
ATOM 1180 N N . SER A 1 158 ? 2.831 -9.060 3.559 1.00 98.12 158 SER A N 1
ATOM 1181 C CA . SER A 1 158 ? 3.171 -10.167 4.454 1.00 98.12 158 SER A CA 1
ATOM 1182 C C . SER A 1 158 ? 4.052 -9.732 5.626 1.00 98.12 158 SER A C 1
ATOM 1184 O O . SER A 1 158 ? 3.742 -10.071 6.765 1.00 98.12 158 SER A O 1
ATOM 1186 N N . VAL A 1 159 ? 5.124 -8.969 5.385 1.00 97.44 159 VAL A N 1
ATOM 1187 C CA . VAL A 1 159 ? 6.065 -8.546 6.443 1.00 97.44 159 VAL A CA 1
ATOM 1188 C C . VAL A 1 159 ? 5.410 -7.621 7.477 1.00 97.44 159 VAL A C 1
ATOM 1190 O O . VAL A 1 159 ? 5.836 -7.586 8.629 1.00 97.44 159 VAL A O 1
ATOM 1193 N N . ASN A 1 160 ? 4.334 -6.924 7.097 1.00 97.75 160 ASN A N 1
ATOM 1194 C CA . ASN A 1 160 ? 3.549 -6.077 8.000 1.00 97.75 160 ASN A CA 1
ATOM 1195 C C . ASN A 1 160 ? 2.330 -6.791 8.607 1.00 97.75 160 ASN A C 1
ATOM 1197 O O . ASN A 1 160 ? 1.592 -6.180 9.373 1.00 97.75 160 ASN A O 1
ATOM 1201 N N . ASN A 1 161 ? 2.112 -8.076 8.305 1.00 98.00 161 ASN A N 1
ATOM 1202 C CA . ASN A 1 161 ? 0.958 -8.855 8.771 1.00 98.00 161 ASN A CA 1
ATOM 1203 C C . ASN A 1 161 ? -0.405 -8.241 8.389 1.00 98.00 161 ASN A C 1
ATOM 1205 O O . ASN A 1 161 ? -1.368 -8.339 9.146 1.00 98.00 161 ASN A O 1
ATOM 1209 N N . LEU A 1 162 ? -0.502 -7.630 7.203 1.00 97.94 162 LEU A N 1
ATOM 1210 C CA . LEU A 1 162 ? -1.699 -6.910 6.741 1.00 97.94 162 LEU A CA 1
ATOM 1211 C C . LEU A 1 162 ? -2.557 -7.710 5.747 1.00 97.94 162 LEU A C 1
ATOM 1213 O O . LEU A 1 162 ? -3.426 -7.154 5.087 1.00 97.94 162 LEU A O 1
ATOM 1217 N N . HIS A 1 163 ? -2.356 -9.025 5.642 1.00 96.31 163 HIS A N 1
ATOM 1218 C CA . HIS A 1 163 ? -3.069 -9.894 4.692 1.00 96.31 163 HIS A CA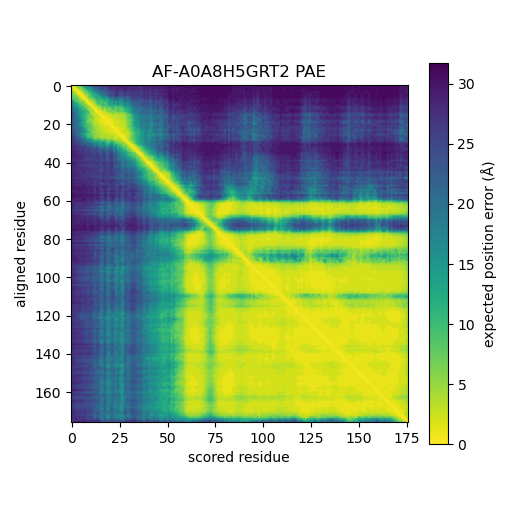 1
ATOM 1219 C C . HIS A 1 163 ? -4.594 -9.937 4.900 1.00 96.31 163 HIS A C 1
ATOM 1221 O O . HIS A 1 163 ? -5.330 -10.279 3.980 1.00 96.31 163 HIS A O 1
ATOM 1227 N N . SER A 1 164 ? -5.081 -9.616 6.102 1.00 96.81 164 SER A N 1
ATOM 1228 C CA . SER A 1 164 ? -6.515 -9.587 6.414 1.00 96.81 164 SER A CA 1
ATOM 1229 C C . SER A 1 164 ? -7.211 -8.296 5.974 1.00 96.81 164 SER A C 1
ATOM 1231 O O . SER A 1 164 ? -8.433 -8.291 5.847 1.00 96.81 164 SER A O 1
ATOM 1233 N N . SER A 1 165 ? -6.457 -7.216 5.748 1.00 96.75 165 SER A N 1
ATOM 1234 C CA . SER A 1 165 ? -6.991 -5.881 5.454 1.00 96.75 165 SER A CA 1
ATOM 1235 C C . SER A 1 165 ? -6.425 -5.244 4.183 1.00 96.75 165 SER A C 1
ATOM 1237 O O . SER A 1 165 ? -6.975 -4.244 3.731 1.00 96.75 165 SER A O 1
ATOM 1239 N N . CYS A 1 166 ? -5.378 -5.810 3.577 1.00 98.44 166 CYS A N 1
ATOM 1240 C CA . CYS A 1 166 ? -4.735 -5.306 2.367 1.00 98.44 166 CYS A CA 1
ATOM 1241 C C . CYS A 1 166 ? -4.603 -6.410 1.308 1.00 98.44 166 CYS A C 1
ATOM 1243 O O . CYS A 1 166 ? -4.003 -7.458 1.550 1.00 98.44 166 CYS A O 1
ATOM 1245 N N . ILE A 1 167 ? -5.170 -6.164 0.129 1.00 98.62 167 ILE A N 1
ATOM 1246 C CA . ILE A 1 167 ? -5.237 -7.078 -1.009 1.00 98.62 167 ILE A CA 1
ATOM 1247 C C . ILE A 1 167 ? -4.402 -6.493 -2.145 1.00 98.62 167 ILE A C 1
ATOM 1249 O O . ILE A 1 167 ? -4.559 -5.329 -2.508 1.00 98.62 167 ILE A O 1
ATOM 1253 N N . VAL A 1 168 ? -3.542 -7.320 -2.732 1.00 98.69 168 VAL A N 1
ATOM 1254 C CA . VAL A 1 168 ? -2.751 -6.959 -3.913 1.00 98.69 168 VAL A CA 1
ATOM 1255 C C . VAL A 1 168 ? -3.491 -7.399 -5.169 1.00 98.69 168 VAL A C 1
ATOM 1257 O O . VAL A 1 168 ? -3.926 -8.547 -5.248 1.00 98.69 168 VAL A O 1
ATOM 1260 N N . SER A 1 169 ? -3.617 -6.512 -6.154 1.00 98.31 169 SER A N 1
ATOM 1261 C CA . SER A 1 169 ? -4.204 -6.840 -7.457 1.00 98.31 169 SER A CA 1
ATOM 1262 C C . SER A 1 169 ? -3.435 -6.182 -8.595 1.00 98.31 169 SER A C 1
ATOM 1264 O O . SER A 1 169 ? -2.894 -5.091 -8.445 1.00 98.31 169 SER A O 1
ATOM 1266 N N . GLU A 1 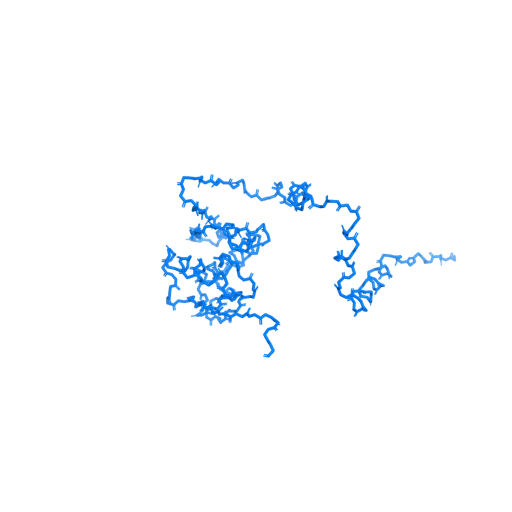170 ? -3.422 -6.835 -9.754 1.00 97.94 170 GLU A N 1
ATOM 1267 C CA . GLU A 1 170 ? -2.944 -6.214 -10.987 1.00 97.94 170 GLU A CA 1
ATOM 1268 C C . GLU A 1 170 ? -3.916 -5.128 -11.444 1.00 97.94 170 GLU A C 1
ATOM 1270 O O . GLU A 1 170 ? -5.134 -5.329 -11.423 1.00 97.94 170 GLU A O 1
ATOM 1275 N N . LEU A 1 171 ? -3.364 -3.992 -11.864 1.00 97.56 171 LEU A N 1
ATOM 1276 C CA . LEU A 1 171 ? -4.067 -2.989 -12.647 1.00 97.56 171 LEU A CA 1
ATOM 1277 C C . LEU A 1 171 ? -3.086 -2.346 -13.628 1.00 97.56 171 LEU A C 1
ATOM 1279 O O . LEU A 1 171 ? -2.317 -1.454 -13.271 1.00 97.56 171 LEU A O 1
ATOM 1283 N N . ASP A 1 172 ? -3.141 -2.795 -14.877 1.00 94.44 172 ASP A N 1
ATOM 1284 C CA . ASP A 1 172 ? -2.470 -2.140 -15.993 1.00 94.44 172 ASP A CA 1
ATOM 1285 C C . ASP A 1 172 ? -3.412 -1.092 -16.599 1.00 94.44 172 ASP A C 1
ATOM 1287 O O . ASP A 1 172 ? -4.502 -1.410 -17.074 1.00 94.44 172 ASP A O 1
ATOM 1291 N N . TRP A 1 173 ? -2.995 0.173 -16.563 1.00 91.44 173 TRP A N 1
ATOM 1292 C CA . TRP A 1 173 ? -3.791 1.299 -17.061 1.00 91.44 173 TRP A CA 1
ATOM 1293 C C . TRP A 1 173 ? -3.992 1.260 -18.578 1.00 91.44 173 TRP A C 1
ATOM 1295 O O . TRP A 1 173 ? -4.894 1.924 -19.087 1.00 91.44 173 TRP A O 1
ATOM 1305 N N . PHE A 1 174 ? -3.159 0.504 -19.295 1.00 88.94 174 PHE A N 1
ATOM 1306 C CA . PHE A 1 174 ? -3.194 0.389 -20.749 1.00 88.94 174 PHE A CA 1
ATOM 1307 C C . PHE A 1 174 ? -3.700 -0.973 -21.231 1.00 88.94 174 PHE A C 1
ATOM 1309 O O . PHE A 1 174 ? -3.664 -1.235 -22.435 1.00 88.94 174 PHE A O 1
ATOM 1316 N N . ALA A 1 175 ? -4.190 -1.829 -20.329 1.00 78.44 175 ALA A N 1
ATOM 1317 C CA . ALA A 1 175 ? -4.816 -3.082 -20.722 1.00 78.44 175 ALA A CA 1
ATOM 1318 C C . ALA A 1 175 ? -6.099 -2.802 -21.527 1.00 78.44 175 ALA A C 1
ATOM 1320 O O . ALA A 1 175 ? -7.050 -2.206 -21.018 1.00 78.44 175 ALA A O 1
ATOM 1321 N N . SER A 1 176 ? -6.091 -3.216 -22.798 1.00 62.22 176 SER A N 1
ATOM 1322 C CA . SER A 1 176 ? -7.216 -3.139 -23.741 1.00 62.22 176 SER A CA 1
ATOM 1323 C C . SER A 1 176 ? -8.086 -4.386 -23.715 1.00 62.22 176 SER A C 1
ATOM 1325 O O . SER A 1 176 ? -7.481 -5.483 -23.764 1.00 62.22 176 SER A O 1
#

Organism: NCBI:txid182062

Sequence (176 aa):
MTAQLLDDSEQDGADEERLDLIDPLRRLRMVNGQENSGTSDLASSELLSILPGQQYSMQDKTLQLTFLKNQDHNTSGLISVTLLVDATPGCGGIVWPAGQILSNYLVRKGCDHLEGKNVLELGSGTGLVGLVAASLGAKGVWITDQKPLLDIMQQNVSVNNLHSSCIVSELDWFAS

Nearest PDB structures (foldseek):
  1f3l-assembly1_A  TM=8.945E-01  e=4.454E-05  Rattus norvegicus
  6cu3-assembly3_C  TM=9.347E-01  e=3.184E-04  Naegleria fowleri
  7qrd-assembly1_C  TM=8.854E-01  e=2.148E-04  Mus musculus
  6s77-assembly1_C  TM=9.050E-01  e=3.876E-04  Homo sapiens
  6arj-assembly1_A  TM=8.684E-01  e=2.982E-04  Homo sapiens

InterPro domains:
  IPR019410 Lysine methyltransferase [PF10294] (86-173)
  IPR019410 Lysine methyltransferase [PTHR14614] (64-173)
  IPR029063 S-adenosyl-L-methionine-dependent methyltransferase superfamily [G3DSA:3.40.50.150] (62-176)
  IPR029063 S-adenosyl-L-methionine-dependent methyltransferase superfamily [SSF53335] (90-174)

Radius of gyration: 20.06 Å; Cα contacts (8 Å, |Δi|>4): 245; chains: 1; bounding box: 37×68×52 Å

Foldseek 3Di:
DDDDDDDPVVVVVVVVVVVCVVPVCPVVVVPVPDPDPVVVVVVPDCLVVPDDDFPDDPPQQKGKDKEWADDDPPDTDIDIFMARADCVLHPLRDDDSVLNVLLNVVSHVALVVQAAAEEEAESCRQVSNQLSSLVSHHQAYEYEDAPVRQVRNVVRCVVSVSPNHYHYDYDDPPDD